Protein AF-A0A6N6Q0M1-F1 (afdb_monomer_lite)

Radius of gyration: 23.28 Å; chains: 1; bounding box: 61×38×38 Å

pLDDT: mean 72.77, std 12.12, range [41.84, 87.81]

Foldseek 3Di:
DDDDDPPPPPPDPPPPPPPPDCVVVDDPVVVCVVVVADPVPGDDPVVVVVVVVD

Structure (mmCIF, N/CA/C/O backbone):
data_AF-A0A6N6Q0M1-F1
#
_entry.id   AF-A0A6N6Q0M1-F1
#
loop_
_atom_site.group_PDB
_atom_site.id
_atom_site.type_symbol
_atom_site.label_atom_id
_atom_site.label_alt_id
_atom_site.label_comp_id
_atom_site.label_asym_id
_atom_site.label_entity_id
_atom_site.label_seq_id
_atom_site.pdbx_PDB_ins_code
_atom_site.Cartn_x
_atom_site.Cartn_y
_atom_site.Cartn_z
_atom_site.occupancy
_atom_site.B_iso_or_equiv
_atom_sit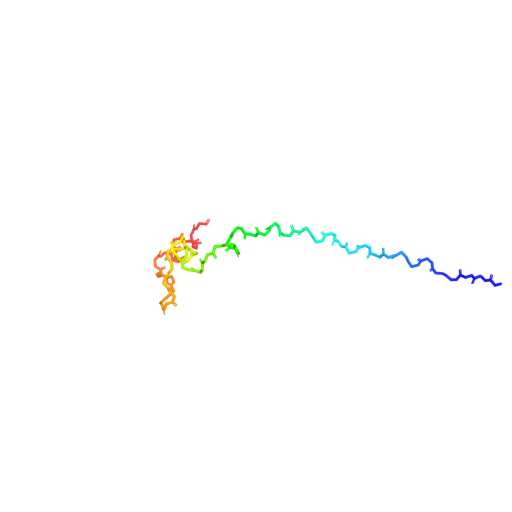e.auth_seq_id
_atom_site.auth_comp_id
_atom_site.auth_asym_id
_atom_site.auth_atom_id
_atom_site.pdbx_PDB_model_num
ATOM 1 N N . MET A 1 1 ? 54.639 24.468 -27.965 1.00 41.84 1 MET A N 1
ATOM 2 C CA . MET A 1 1 ? 53.178 24.512 -27.740 1.00 41.84 1 MET A CA 1
ATOM 3 C C . MET A 1 1 ? 52.677 23.080 -27.641 1.00 41.84 1 MET A C 1
ATOM 5 O O . MET A 1 1 ? 52.636 22.400 -28.654 1.00 41.84 1 MET A O 1
ATOM 9 N N . THR A 1 2 ? 52.390 22.587 -26.440 1.00 51.88 2 THR A N 1
ATOM 10 C CA . THR A 1 2 ? 51.837 21.242 -26.210 1.00 51.88 2 THR A CA 1
ATOM 11 C C . THR A 1 2 ? 50.410 21.394 -25.687 1.00 51.88 2 THR A C 1
ATOM 13 O O . THR A 1 2 ? 50.227 22.043 -24.655 1.00 51.88 2 THR A O 1
ATOM 16 N N . PRO A 1 3 ? 49.374 20.866 -26.365 1.00 54.41 3 PRO A N 1
ATOM 17 C CA . PRO A 1 3 ? 48.047 20.867 -25.785 1.00 54.41 3 PRO A CA 1
ATOM 18 C C . PRO A 1 3 ? 47.912 19.745 -24.752 1.00 54.41 3 PRO A C 1
ATOM 20 O O . PRO A 1 3 ? 48.289 18.592 -24.956 1.00 54.41 3 PRO A O 1
ATOM 23 N N . ASN A 1 4 ? 47.390 20.194 -23.620 1.00 50.06 4 ASN A N 1
ATOM 24 C CA . ASN A 1 4 ? 47.111 19.525 -22.368 1.00 50.06 4 ASN A CA 1
ATOM 25 C C . ASN A 1 4 ? 46.141 18.337 -22.456 1.00 50.06 4 ASN A C 1
ATOM 27 O O . ASN A 1 4 ? 45.195 18.330 -23.238 1.00 50.06 4 ASN A O 1
ATOM 31 N N . ALA A 1 5 ? 46.332 17.446 -21.482 1.00 55.19 5 ALA A N 1
ATOM 32 C CA . ALA A 1 5 ? 45.293 16.767 -20.714 1.00 55.19 5 ALA A CA 1
ATOM 33 C C . ALA A 1 5 ? 44.242 15.970 -21.504 1.00 55.19 5 ALA A C 1
ATOM 35 O O . ALA A 1 5 ? 43.129 16.420 -21.773 1.00 55.19 5 ALA A O 1
ATOM 36 N N . GLY A 1 6 ? 44.563 14.694 -21.733 1.00 53.97 6 GLY A N 1
ATOM 37 C CA . GLY A 1 6 ? 43.566 13.657 -21.969 1.00 53.97 6 GLY A CA 1
ATOM 38 C C . GLY A 1 6 ? 42.694 13.457 -20.729 1.00 53.97 6 GLY A C 1
ATOM 39 O O . GLY A 1 6 ? 42.951 12.580 -19.907 1.00 53.97 6 GLY A O 1
ATOM 40 N N . THR A 1 7 ? 41.643 14.264 -20.595 1.00 59.59 7 THR A N 1
ATOM 41 C CA . THR A 1 7 ? 40.544 14.017 -19.662 1.00 59.59 7 THR A CA 1
ATOM 42 C C . THR A 1 7 ? 39.819 12.760 -20.133 1.00 59.59 7 THR A C 1
ATOM 44 O O . THR A 1 7 ? 38.902 12.826 -20.952 1.00 59.59 7 THR A O 1
ATOM 47 N N . LYS A 1 8 ? 40.245 11.586 -19.644 1.00 61.62 8 LYS A N 1
ATOM 48 C CA . LYS A 1 8 ? 39.447 10.358 -19.730 1.00 61.62 8 LYS A CA 1
ATOM 49 C C . LYS A 1 8 ? 38.114 10.658 -19.053 1.00 61.62 8 LYS A C 1
ATOM 51 O O . LYS A 1 8 ? 38.028 10.669 -17.826 1.00 61.62 8 LYS A O 1
ATOM 56 N N . ARG A 1 9 ? 37.093 10.955 -19.865 1.00 64.12 9 ARG A N 1
ATOM 57 C CA . ARG A 1 9 ? 35.698 11.034 -19.435 1.00 64.12 9 ARG A CA 1
ATOM 58 C C . ARG A 1 9 ? 35.419 9.730 -18.708 1.00 64.12 9 ARG A C 1
ATOM 60 O O . ARG A 1 9 ? 35.427 8.664 -19.316 1.00 64.12 9 ARG A O 1
ATOM 67 N N . ARG A 1 10 ? 35.289 9.813 -17.389 1.00 62.09 10 ARG A N 1
ATOM 68 C CA . ARG A 1 10 ? 34.871 8.696 -16.557 1.00 62.09 10 ARG A CA 1
ATOM 69 C C . ARG A 1 10 ? 33.439 8.417 -17.005 1.00 62.09 10 ARG A C 1
ATOM 71 O O . ARG A 1 10 ? 32.547 9.192 -16.674 1.00 62.09 10 ARG A O 1
ATOM 78 N N . SER A 1 11 ? 33.259 7.431 -17.883 1.00 60.34 11 SER A N 1
ATOM 79 C CA . SER A 1 11 ? 31.937 6.999 -18.326 1.00 60.34 11 SER A CA 1
ATOM 80 C C . SER A 1 11 ? 31.139 6.701 -17.067 1.00 60.34 11 SER A C 1
ATOM 82 O O . SER A 1 11 ? 31.558 5.872 -16.256 1.00 60.34 11 SER A O 1
ATOM 84 N N . LEU A 1 12 ? 30.061 7.455 -16.855 1.00 62.06 12 LEU A N 1
ATOM 85 C CA . LEU A 1 12 ? 29.116 7.153 -15.791 1.00 62.06 12 LEU A CA 1
ATOM 86 C C . LEU A 1 12 ? 28.667 5.701 -15.995 1.00 62.06 12 LEU A C 1
ATOM 88 O O . LEU A 1 12 ? 28.493 5.302 -17.152 1.00 62.06 12 LEU A O 1
ATOM 92 N N . PRO A 1 13 ? 28.536 4.902 -14.921 1.00 62.03 13 PRO A N 1
ATOM 93 C CA . PRO A 1 13 ? 27.982 3.568 -15.058 1.00 62.03 13 PRO A CA 1
ATOM 94 C C . PRO A 1 13 ? 26.645 3.717 -15.774 1.00 62.03 13 PRO A C 1
ATOM 96 O O . PRO A 1 13 ? 25.835 4.567 -15.397 1.00 62.03 13 PRO A O 1
ATOM 99 N N . GLU A 1 14 ? 26.476 2.954 -16.851 1.00 58.81 14 GLU A N 1
ATOM 100 C CA . GLU A 1 14 ? 25.217 2.834 -17.570 1.00 58.81 14 GLU A CA 1
ATOM 101 C C . GLU A 1 14 ? 24.155 2.540 -16.515 1.00 58.81 14 GLU A C 1
ATOM 103 O O . GLU A 1 14 ? 24.141 1.462 -15.919 1.00 58.81 14 GLU A O 1
ATOM 108 N N . MET A 1 15 ? 23.350 3.551 -16.173 1.00 60.91 15 MET A N 1
ATOM 109 C CA . MET A 1 15 ? 22.230 3.350 -15.275 1.00 60.91 15 MET A CA 1
ATOM 110 C C . MET A 1 15 ? 21.346 2.371 -16.014 1.00 60.91 15 MET A C 1
ATOM 112 O O . MET A 1 15 ? 20.712 2.763 -16.994 1.00 60.91 15 MET A O 1
ATOM 116 N N . ALA A 1 16 ? 21.390 1.102 -15.592 1.00 59.66 16 ALA A N 1
ATOM 117 C CA . ALA A 1 16 ? 20.523 0.052 -16.086 1.00 59.66 16 ALA A CA 1
ATOM 118 C C . ALA A 1 16 ? 19.140 0.674 -16.162 1.00 59.66 16 ALA A C 1
ATOM 120 O O . ALA A 1 16 ? 18.587 1.048 -1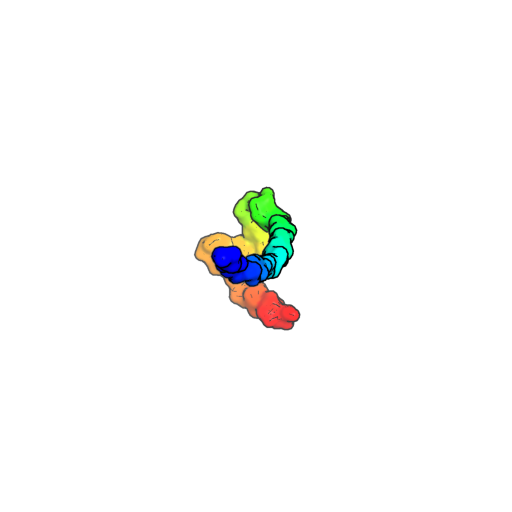5.126 1.00 59.66 16 ALA A O 1
ATOM 121 N N . SER A 1 17 ? 18.674 0.922 -17.389 1.00 56.50 17 SER A N 1
ATOM 122 C CA . SER A 1 17 ? 17.410 1.597 -17.629 1.00 56.50 17 SER A CA 1
ATOM 123 C C . SER A 1 17 ? 16.390 0.760 -16.883 1.00 56.50 17 SER A C 1
ATOM 125 O O . SER A 1 17 ? 16.144 -0.386 -17.270 1.00 56.50 17 SER A O 1
ATOM 127 N N . ALA A 1 18 ? 15.953 1.249 -15.717 1.00 63.50 18 ALA A N 1
ATOM 128 C CA . ALA A 1 18 ? 15.122 0.478 -14.819 1.00 63.50 18 ALA A CA 1
ATOM 129 C C . ALA A 1 18 ? 13.876 0.188 -15.633 1.00 63.50 18 ALA A C 1
ATOM 131 O O . ALA A 1 18 ? 13.121 1.111 -15.944 1.00 63.50 18 ALA A O 1
ATOM 132 N N . ARG A 1 19 ? 13.748 -1.066 -16.096 1.00 62.12 19 ARG A N 1
ATOM 133 C CA . ARG A 1 19 ? 12.629 -1.480 -16.936 1.00 62.12 19 ARG A CA 1
ATOM 134 C C . ARG A 1 19 ? 11.388 -0.953 -16.237 1.00 62.12 19 ARG A C 1
ATOM 136 O O . ARG A 1 19 ? 11.231 -1.282 -15.059 1.00 62.12 19 ARG A O 1
ATOM 143 N N . PRO A 1 20 ? 10.579 -0.107 -16.896 1.00 62.81 20 PRO A N 1
ATOM 144 C CA . PRO A 1 20 ? 9.508 0.590 -16.216 1.00 62.81 20 PRO A CA 1
ATOM 145 C C . PRO A 1 20 ? 8.658 -0.461 -15.523 1.00 62.81 20 PRO A C 1
ATOM 147 O O . PRO A 1 20 ? 8.111 -1.359 -16.170 1.00 62.81 20 PRO A O 1
ATOM 150 N N . SER A 1 21 ? 8.650 -0.418 -14.190 1.00 68.88 21 SER A N 1
ATOM 151 C CA . SER A 1 21 ? 7.919 -1.395 -13.401 1.00 68.88 21 SER A CA 1
ATOM 152 C C . SER A 1 21 ? 6.470 -1.314 -13.860 1.00 68.88 21 SER A C 1
ATOM 154 O O . SER A 1 21 ? 5.919 -0.212 -13.884 1.00 68.88 21 SER A O 1
ATOM 156 N N . ARG A 1 22 ? 5.875 -2.448 -14.260 1.00 73.69 22 ARG A N 1
ATOM 157 C CA . ARG A 1 22 ? 4.521 -2.508 -14.854 1.00 73.69 22 ARG A CA 1
ATOM 158 C C . ARG A 1 22 ? 3.468 -1.768 -14.019 1.00 73.69 22 ARG A C 1
ATOM 160 O O . ARG A 1 22 ? 2.505 -1.260 -14.568 1.00 73.69 22 ARG A O 1
ATOM 167 N N . TRP A 1 23 ? 3.721 -1.633 -12.720 1.00 78.12 23 TRP A N 1
ATOM 168 C CA . TRP A 1 23 ? 2.973 -0.822 -11.764 1.00 78.12 23 TRP A CA 1
ATOM 169 C C . TRP A 1 23 ? 2.716 0.627 -12.198 1.00 78.12 23 TRP A C 1
ATOM 171 O O . TRP A 1 23 ? 1.619 1.116 -11.979 1.00 78.12 23 TRP A O 1
ATOM 181 N N . HIS A 1 24 ? 3.668 1.305 -12.852 1.00 76.62 24 HIS A N 1
ATOM 182 C CA . HIS A 1 24 ? 3.496 2.707 -13.273 1.00 76.62 24 HIS A CA 1
ATOM 183 C C . HIS A 1 24 ? 2.471 2.887 -14.403 1.00 76.62 24 HIS A C 1
ATOM 185 O O . HIS A 1 24 ? 2.102 4.013 -14.718 1.00 76.62 24 HIS A O 1
ATOM 191 N N . GLN A 1 25 ? 2.059 1.791 -15.046 1.00 83.06 25 GLN A N 1
ATOM 192 C CA . GLN A 1 25 ? 1.064 1.789 -16.120 1.00 83.06 25 GLN A CA 1
ATOM 193 C C . GLN A 1 25 ? -0.340 1.454 -15.605 1.00 83.06 25 GLN A C 1
ATOM 195 O O . GLN A 1 25 ? -1.300 1.579 -16.356 1.00 83.06 25 GLN A O 1
ATOM 200 N N . LEU A 1 26 ? -0.454 1.003 -14.353 1.00 84.44 26 LEU A N 1
ATOM 201 C CA . LEU A 1 26 ? -1.723 0.637 -13.738 1.00 84.44 26 LEU A CA 1
ATOM 202 C C . LEU A 1 26 ? -2.368 1.867 -13.105 1.00 84.44 26 LEU A C 1
ATOM 204 O O . LEU A 1 26 ? -1.679 2.715 -12.529 1.00 84.44 26 LEU A O 1
ATOM 208 N N . HIS A 1 27 ? -3.695 1.949 -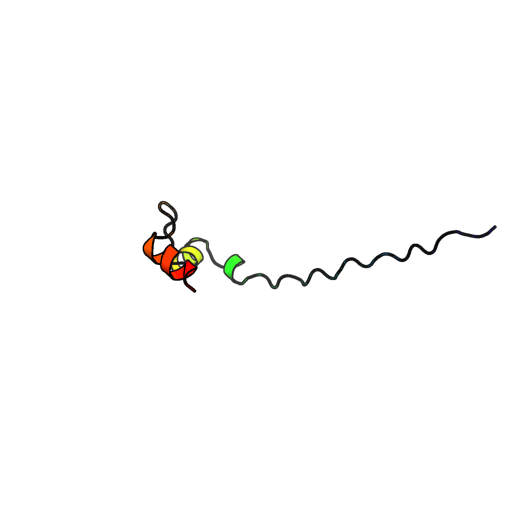13.166 1.00 86.31 27 HIS A N 1
ATOM 209 C CA . HIS A 1 27 ? -4.409 2.973 -12.418 1.00 86.31 27 HIS A CA 1
ATOM 210 C C . HIS A 1 27 ? -4.242 2.736 -10.914 1.00 86.31 27 HIS A C 1
ATOM 212 O O . HIS A 1 27 ? -4.156 1.599 -10.451 1.00 86.31 27 HIS A O 1
ATOM 218 N N . ALA A 1 28 ? -4.227 3.821 -10.134 1.00 81.75 28 ALA A N 1
ATOM 219 C CA . ALA A 1 28 ? -4.006 3.751 -8.690 1.00 81.75 28 ALA A CA 1
ATOM 220 C C . ALA A 1 28 ? -4.966 2.766 -7.994 1.00 81.75 28 ALA A C 1
ATOM 222 O O . ALA A 1 28 ? -4.524 1.968 -7.173 1.00 81.75 28 ALA A O 1
ATOM 223 N N . GLU A 1 29 ? -6.248 2.749 -8.374 1.00 83.19 29 GLU A N 1
ATOM 224 C CA . GLU A 1 29 ? -7.227 1.780 -7.858 1.00 83.19 29 GLU A CA 1
ATOM 225 C C . GLU A 1 29 ? -6.851 0.321 -8.143 1.00 83.19 29 GLU A C 1
ATOM 227 O O . GLU A 1 29 ? -7.029 -0.542 -7.285 1.00 83.19 29 GLU A O 1
ATOM 232 N N . GLU A 1 30 ? -6.320 0.025 -9.329 1.00 83.62 30 GLU A N 1
ATOM 233 C CA . GLU A 1 30 ? -5.906 -1.332 -9.692 1.00 83.62 30 GLU A CA 1
ATOM 234 C C . GLU A 1 30 ? -4.692 -1.767 -8.875 1.00 83.62 30 GLU A C 1
ATOM 236 O O . GLU A 1 30 ? -4.645 -2.895 -8.386 1.00 83.62 30 GLU A O 1
ATOM 241 N N . VAL A 1 31 ? -3.737 -0.858 -8.667 1.00 84.12 31 VAL A N 1
ATOM 242 C CA . VAL A 1 31 ? -2.568 -1.104 -7.814 1.00 84.12 31 VAL A CA 1
ATOM 243 C C . VAL A 1 31 ? -3.001 -1.396 -6.380 1.00 84.12 31 VAL A C 1
ATOM 245 O O . VAL A 1 31 ? -2.522 -2.355 -5.783 1.00 84.12 31 VAL A O 1
ATOM 248 N N . LEU A 1 32 ? -3.933 -0.618 -5.834 1.00 84.12 32 LEU A N 1
ATOM 249 C CA . LEU A 1 32 ? -4.429 -0.793 -4.468 1.00 84.12 32 LEU A CA 1
ATOM 250 C C . LEU A 1 32 ? -5.179 -2.115 -4.286 1.00 84.12 32 LEU A C 1
ATOM 252 O O . LEU A 1 32 ? -4.953 -2.806 -3.295 1.00 84.12 32 LEU A O 1
ATOM 256 N N . ARG A 1 33 ? -5.993 -2.516 -5.273 1.00 80.81 33 ARG A N 1
ATOM 257 C CA . ARG A 1 33 ? -6.634 -3.841 -5.292 1.00 80.81 33 ARG A CA 1
ATOM 258 C C . ARG A 1 33 ? -5.607 -4.967 -5.327 1.00 80.81 33 ARG A C 1
ATOM 260 O O . ARG A 1 33 ? -5.728 -5.909 -4.556 1.00 80.81 33 ARG A O 1
ATOM 267 N N . LEU A 1 34 ? -4.591 -4.865 -6.186 1.00 82.75 34 LEU A N 1
ATOM 268 C CA . LEU A 1 34 ? -3.525 -5.870 -6.294 1.00 82.75 34 LEU A CA 1
ATOM 269 C C . LEU A 1 34 ? -2.675 -5.969 -5.027 1.00 82.75 34 LEU A C 1
ATOM 271 O O . LEU A 1 34 ? -2.179 -7.042 -4.698 1.00 82.75 34 LEU A O 1
ATOM 275 N N . LEU A 1 35 ? -2.475 -4.846 -4.340 1.00 81.56 35 LEU A N 1
ATOM 276 C CA . LEU A 1 35 ? -1.734 -4.800 -3.088 1.00 81.56 35 LEU A CA 1
ATOM 277 C C . LEU A 1 35 ? -2.598 -5.154 -1.876 1.00 81.56 35 LEU A C 1
ATOM 279 O O . LEU A 1 35 ? -2.024 -5.296 -0.796 1.00 81.56 35 LEU A O 1
ATOM 283 N N . GLU A 1 36 ? -3.913 -5.317 -2.050 1.00 79.44 36 GLU A N 1
ATOM 284 C CA . GLU A 1 36 ? -4.900 -5.514 -0.981 1.00 79.44 36 GLU A CA 1
ATOM 285 C C . GLU A 1 36 ? -4.771 -4.441 0.118 1.00 79.44 36 GLU A C 1
ATOM 287 O O . GLU A 1 36 ? -4.792 -4.726 1.314 1.00 79.44 36 GLU A O 1
ATOM 292 N N . VAL A 1 37 ? -4.5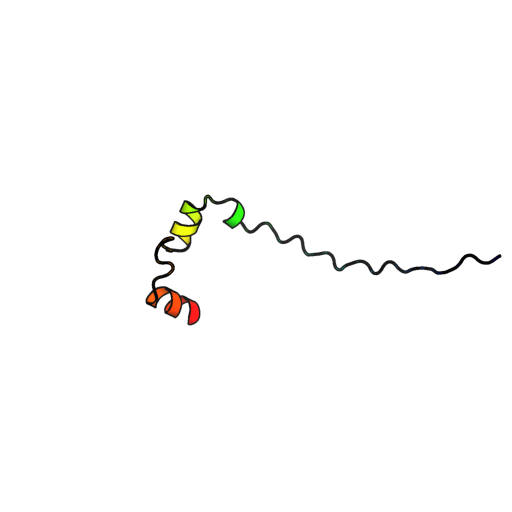74 -3.189 -0.309 1.00 82.44 37 VAL A N 1
ATOM 293 C CA . VAL A 1 37 ? -4.367 -2.021 0.559 1.00 82.44 37 VAL A CA 1
ATOM 294 C C . VAL A 1 37 ? -5.578 -1.106 0.489 1.00 82.44 37 VAL A C 1
ATOM 296 O O . VAL A 1 37 ? -6.042 -0.762 -0.598 1.00 82.44 37 VAL A O 1
ATOM 299 N N . ASP A 1 38 ? -6.033 -0.640 1.648 1.00 81.56 38 ASP A N 1
ATOM 300 C CA . ASP A 1 38 ? -6.960 0.482 1.739 1.00 81.56 38 ASP A CA 1
ATOM 301 C C . ASP A 1 38 ? -6.180 1.804 1.846 1.00 81.56 38 ASP A C 1
ATOM 303 O O . ASP A 1 38 ? -5.170 1.893 2.541 1.00 81.56 38 ASP A O 1
ATOM 307 N N . VAL A 1 39 ? -6.620 2.852 1.149 1.00 77.44 39 VAL A N 1
ATOM 308 C CA . VAL A 1 39 ? -5.888 4.136 1.112 1.00 77.44 39 VAL A CA 1
ATOM 309 C C . VAL A 1 39 ? -6.053 4.927 2.406 1.00 77.44 39 VAL A C 1
ATOM 311 O O . VAL A 1 39 ? -5.140 5.648 2.804 1.00 77.44 39 VAL A O 1
ATOM 314 N N . ALA A 1 40 ? -7.214 4.821 3.053 1.00 82.94 40 ALA A N 1
ATOM 315 C C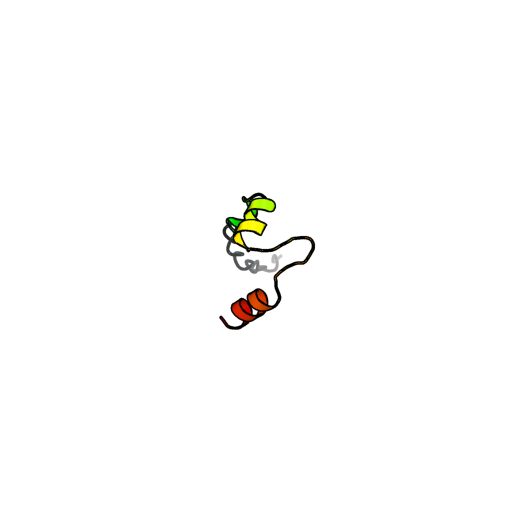A . ALA A 1 40 ? -7.525 5.587 4.253 1.00 82.94 40 ALA A CA 1
ATOM 316 C C . ALA A 1 40 ? -6.870 4.984 5.500 1.00 82.94 40 ALA A C 1
ATOM 318 O O . ALA A 1 40 ? -6.488 5.712 6.414 1.00 82.94 40 ALA A O 1
ATOM 319 N N . THR A 1 41 ? -6.744 3.660 5.536 1.00 81.38 41 THR A N 1
ATOM 320 C CA . THR A 1 41 ? -6.291 2.908 6.713 1.00 81.38 41 THR A CA 1
ATOM 321 C C . THR A 1 41 ? -4.965 2.180 6.502 1.00 81.38 41 THR A C 1
ATOM 323 O O . THR A 1 41 ? -4.319 1.799 7.476 1.00 81.38 41 THR A O 1
ATOM 326 N N . GLY A 1 42 ? -4.499 2.056 5.258 1.00 82.88 42 GLY A N 1
ATOM 327 C CA . GLY A 1 42 ? -3.254 1.383 4.911 1.00 82.88 42 GLY A CA 1
ATOM 328 C C . GLY A 1 42 ? -3.390 -0.141 4.854 1.00 82.88 42 GLY A C 1
ATOM 329 O O . GLY A 1 42 ? -4.444 -0.697 4.545 1.00 82.88 42 GLY A O 1
ATOM 330 N N . LEU A 1 43 ? -2.279 -0.833 5.115 1.00 82.81 43 LEU A N 1
ATOM 331 C CA . LEU A 1 43 ? -2.236 -2.292 5.215 1.00 82.81 43 LEU A CA 1
ATOM 332 C C . LEU A 1 43 ? -2.766 -2.739 6.580 1.00 82.81 43 LEU A C 1
ATOM 334 O O . LEU A 1 43 ? -2.346 -2.215 7.611 1.00 82.81 43 LEU A O 1
ATOM 338 N N . ALA A 1 44 ? -3.613 -3.767 6.600 1.00 80.62 44 ALA A N 1
ATOM 339 C CA . ALA A 1 44 ? -3.996 -4.408 7.851 1.00 80.62 44 ALA A CA 1
ATOM 340 C C . ALA A 1 44 ? -2.752 -4.980 8.555 1.00 80.62 44 ALA A C 1
AT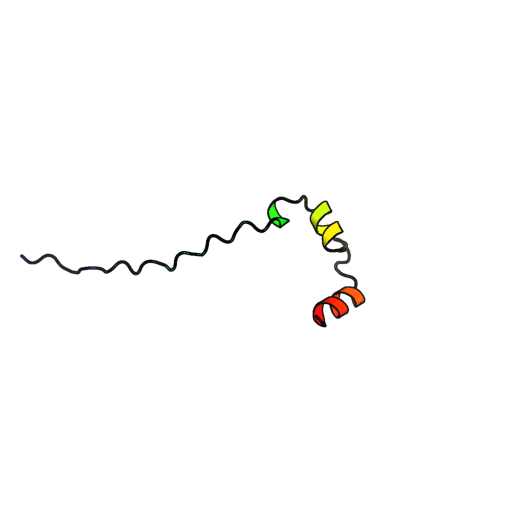OM 342 O O . ALA A 1 44 ? -1.942 -5.661 7.921 1.00 80.62 44 ALA A O 1
ATOM 343 N N . SER A 1 45 ? -2.615 -4.757 9.867 1.00 75.62 45 SER A N 1
ATOM 344 C CA . SER A 1 45 ? -1.413 -5.136 10.629 1.00 75.62 45 SER A CA 1
ATOM 345 C C . SER A 1 45 ? -1.032 -6.610 10.462 1.00 75.62 45 SER A C 1
ATOM 347 O O . SER A 1 45 ? 0.135 -6.920 10.248 1.00 75.62 45 SER A O 1
ATOM 349 N N . GLY A 1 46 ? -2.013 -7.519 10.450 1.00 80.88 46 GLY A N 1
ATOM 350 C CA . GLY A 1 46 ? -1.754 -8.948 10.242 1.00 80.88 46 GLY A CA 1
ATOM 351 C C . GLY A 1 46 ? -1.234 -9.295 8.841 1.00 80.88 46 GLY A C 1
ATOM 352 O O . GLY A 1 46 ? -0.488 -10.254 8.684 1.00 80.88 46 GLY A O 1
ATOM 353 N N . GLU A 1 47 ? -1.587 -8.521 7.813 1.00 80.25 47 GLU A N 1
ATOM 354 C CA . GLU A 1 47 ? -1.029 -8.693 6.467 1.00 80.25 47 GLU A CA 1
ATOM 355 C C . GLU A 1 47 ? 0.371 -8.077 6.359 1.00 80.25 47 GLU A C 1
ATOM 357 O O . GLU A 1 47 ? 1.254 -8.661 5.732 1.00 80.25 47 GLU A O 1
ATOM 362 N N . ALA A 1 48 ? 0.614 -6.950 7.034 1.00 83.50 48 ALA A N 1
ATOM 363 C CA . ALA A 1 48 ? 1.952 -6.378 7.141 1.00 83.50 48 ALA A CA 1
ATOM 364 C C . ALA A 1 48 ? 2.929 -7.358 7.814 1.00 83.50 48 ALA A C 1
ATOM 366 O O . ALA A 1 48 ? 4.013 -7.600 7.285 1.00 83.50 48 ALA A O 1
ATOM 367 N N . GLU A 1 49 ? 2.523 -7.987 8.921 1.00 85.25 49 GLU A N 1
ATOM 368 C CA . GLU A 1 49 ? 3.312 -9.010 9.619 1.00 85.25 49 GLU A CA 1
ATOM 369 C C . GLU A 1 49 ? 3.593 -10.234 8.736 1.00 85.25 49 GLU A C 1
ATOM 371 O O . GLU A 1 49 ? 4.732 -10.695 8.664 1.00 85.25 49 GLU A O 1
ATOM 376 N N . ARG A 1 50 ? 2.592 -10.727 7.992 1.00 84.38 50 ARG A N 1
ATOM 377 C CA . ARG A 1 50 ? 2.780 -11.834 7.037 1.00 84.38 50 ARG A CA 1
ATOM 378 C C . ARG A 1 50 ? 3.782 -11.504 5.932 1.00 84.38 50 ARG A C 1
ATOM 380 O O . ARG A 1 50 ? 4.541 -12.383 5.529 1.00 84.38 50 ARG A O 1
ATOM 387 N N . ARG A 1 51 ? 3.785 -10.265 5.428 1.00 85.88 51 ARG A N 1
ATOM 388 C CA . ARG A 1 51 ? 4.736 -9.814 4.397 1.00 85.88 51 ARG A CA 1
ATOM 389 C C . ARG A 1 51 ? 6.139 -9.599 4.952 1.00 85.88 51 ARG A C 1
ATOM 391 O O . ARG A 1 51 ? 7.092 -9.877 4.241 1.00 85.88 51 ARG A O 1
ATOM 398 N N . LEU A 1 52 ? 6.260 -9.143 6.198 1.00 86.25 52 LEU A N 1
ATOM 399 C CA . LEU A 1 52 ? 7.541 -9.004 6.901 1.00 86.25 52 LEU A CA 1
ATOM 400 C C . LEU A 1 52 ? 8.207 -10.352 7.203 1.00 86.25 52 LEU A C 1
ATOM 402 O O . LEU A 1 52 ? 9.428 -10.419 7.284 1.00 86.25 52 LEU A O 1
ATOM 406 N N . ALA A 1 53 ? 7.419 -11.412 7.384 1.00 87.81 53 ALA A N 1
ATOM 407 C CA . ALA A 1 53 ? 7.922 -12.752 7.677 1.00 87.81 53 ALA A CA 1
ATOM 408 C C . ALA A 1 53 ? 8.385 -13.549 6.435 1.00 87.81 53 ALA A C 1
ATOM 410 O O . ALA A 1 53 ? 8.879 -14.667 6.597 1.00 87.81 53 ALA A O 1
ATOM 411 N N . LYS A 1 54 ? 8.194 -13.019 5.219 1.00 71.81 54 LYS A N 1
ATOM 412 C CA . LYS A 1 54 ? 8.663 -13.608 3.951 1.00 71.81 54 LYS A CA 1
ATOM 413 C C . LYS A 1 54 ? 10.032 -13.069 3.558 1.00 71.81 54 LYS A C 1
ATOM 415 O O . LYS A 1 54 ? 10.808 -13.877 3.005 1.00 71.81 54 LYS A O 1
#

Sequence (54 aa):
MTPNAGTKRRSLPEMASARPSRWHQLHAEEVLRLLEVDVATGLASGEAERRLAK

Secondary structure (DSSP, 8-state):
----------PPP--------GGGGS-HHHHHHHHT-BTTTBS-HHHHHHHHT-